Protein AF-A0A965FC87-F1 (afdb_monomer_lite)

pLDDT: mean 84.26, std 13.22, range [39.16, 96.5]

Foldseek 3Di:
DPFPWFWAQDPVVNHTAIWGFDPDDDPDDQWTWIAGPPPRDTDIDGPVRRVDPFDWDADPPPRDIDGPPDDDPVCVVVVPDPD

Radius of gyration: 13.82 Å; chains: 1; bounding box: 40×32×28 Å

Sequence (83 aa):
MSDLTWVFKCNKCAKPMLFWEKAGFDAGEEHVVVMCVKCENTGVKARIEAMTDKSVVRCNKCGAWKMESGSCYTCKKTNAQNV

Secondary structure (DSSP, 8-state):
----EEEEE-TTT-SEEEEEE-TT----TTEEEEEETTT--EEEEEGGGGS--PPEEE-TTT--EEETTS--HHHHHHTT---

Structure (mmCIF, N/CA/C/O backbone):
data_AF-A0A965FC87-F1
#
_entry.id   AF-A0A965FC87-F1
#
loop_
_atom_site.group_PDB
_atom_site.id
_atom_site.type_symbol
_atom_site.label_atom_id
_atom_site.label_alt_id
_atom_site.label_comp_id
_atom_site.label_asym_id
_atom_site.label_entity_id
_atom_site.label_seq_id
_atom_site.pdbx_PDB_ins_code
_atom_site.Cartn_x
_atom_site.Cartn_y
_atom_site.Cartn_z
_atom_site.occupancy
_atom_site.B_iso_or_equiv
_atom_site.auth_seq_id
_atom_site.auth_comp_id
_atom_site.auth_asym_id
_atom_site.auth_atom_id
_atom_site.pdbx_PDB_model_num
ATOM 1 N N . MET A 1 1 ? 14.574 10.442 -13.762 1.00 46.53 1 MET A N 1
ATOM 2 C CA . MET A 1 1 ? 13.256 9.816 -13.547 1.00 46.53 1 MET A CA 1
ATOM 3 C C . MET A 1 1 ? 12.806 10.265 -12.174 1.00 46.53 1 MET A C 1
ATOM 5 O O . MET A 1 1 ? 13.532 10.035 -11.220 1.00 46.53 1 MET A O 1
ATOM 9 N N . SER A 1 2 ? 11.739 11.054 -12.082 1.00 49.75 2 SER A N 1
ATOM 10 C CA . SER A 1 2 ? 11.160 11.416 -10.788 1.00 49.75 2 SER A CA 1
ATOM 11 C C . SER A 1 2 ? 10.324 10.229 -10.327 1.00 49.75 2 SER A C 1
ATOM 13 O O . SER A 1 2 ? 9.182 10.082 -10.760 1.00 49.75 2 SER A O 1
ATOM 15 N N . ASP A 1 3 ? 10.916 9.348 -9.527 1.00 64.75 3 ASP A N 1
ATOM 16 C CA . ASP A 1 3 ? 10.197 8.208 -8.969 1.00 64.75 3 ASP A CA 1
ATOM 17 C C . ASP A 1 3 ? 9.100 8.754 -8.047 1.00 64.75 3 ASP A C 1
ATOM 19 O O . ASP A 1 3 ? 9.382 9.305 -6.976 1.00 64.75 3 ASP A O 1
ATOM 23 N N . LEU A 1 4 ? 7.841 8.673 -8.495 1.00 70.06 4 LEU A N 1
ATOM 24 C CA . LEU A 1 4 ? 6.686 9.052 -7.686 1.00 70.06 4 LEU A CA 1
ATOM 25 C C . LEU A 1 4 ? 6.779 8.304 -6.357 1.00 70.06 4 LEU A C 1
ATOM 27 O O . LEU A 1 4 ? 6.772 7.070 -6.303 1.00 70.06 4 LEU A O 1
ATOM 31 N N . THR A 1 5 ? 6.945 9.080 -5.290 1.00 86.50 5 THR A N 1
ATOM 32 C CA . THR A 1 5 ? 7.141 8.546 -3.950 1.00 86.50 5 THR A CA 1
ATOM 33 C C . THR A 1 5 ? 5.820 8.615 -3.206 1.00 86.50 5 THR A C 1
ATOM 35 O O . THR A 1 5 ? 5.256 9.690 -3.013 1.00 86.50 5 THR A O 1
ATOM 38 N N . TRP A 1 6 ? 5.338 7.454 -2.778 1.00 92.06 6 TRP A N 1
ATOM 39 C CA . TRP A 1 6 ? 4.085 7.309 -2.050 1.00 92.06 6 TRP A CA 1
ATOM 40 C C . TRP A 1 6 ? 4.340 7.107 -0.559 1.00 92.06 6 TRP A C 1
ATOM 42 O O . TRP A 1 6 ? 5.342 6.505 -0.167 1.00 92.06 6 TRP A O 1
ATOM 52 N N . VAL A 1 7 ? 3.395 7.538 0.278 1.00 93.12 7 VAL A N 1
ATOM 53 C CA . VAL A 1 7 ? 3.373 7.207 1.707 1.00 93.12 7 VAL A CA 1
ATOM 54 C C . VAL A 1 7 ? 2.259 6.196 1.951 1.00 93.12 7 VAL A C 1
ATOM 56 O O . VAL A 1 7 ? 1.085 6.506 1.788 1.00 93.12 7 VAL A O 1
ATOM 59 N N . PHE A 1 8 ? 2.622 4.984 2.371 1.00 92.62 8 PHE A N 1
ATOM 60 C CA . PHE A 1 8 ? 1.660 3.936 2.723 1.00 92.62 8 PHE A CA 1
ATOM 61 C C . PHE A 1 8 ? 2.050 3.237 4.020 1.00 92.62 8 PHE A C 1
ATOM 63 O O . PHE A 1 8 ? 3.222 3.171 4.394 1.00 92.62 8 PHE A O 1
ATOM 70 N N . LYS A 1 9 ? 1.079 2.596 4.679 1.00 90.25 9 LYS A N 1
ATOM 71 C CA . LYS A 1 9 ? 1.387 1.624 5.733 1.00 90.25 9 LYS A CA 1
ATOM 72 C C . LYS A 1 9 ? 1.992 0.362 5.119 1.00 90.25 9 LYS A C 1
ATOM 74 O O . LYS A 1 9 ? 1.339 -0.339 4.342 1.00 90.25 9 LYS A O 1
ATOM 79 N N . CYS A 1 10 ? 3.231 0.052 5.490 1.00 91.94 10 CYS A N 1
ATOM 80 C CA . CYS A 1 10 ? 3.919 -1.149 5.033 1.00 91.94 10 CYS A CA 1
ATOM 81 C C . CYS A 1 10 ? 3.438 -2.392 5.788 1.00 91.94 10 CYS A C 1
ATOM 83 O O . CYS A 1 10 ? 3.407 -2.407 7.017 1.00 91.94 10 CYS A O 1
ATOM 85 N N . ASN A 1 11 ? 3.137 -3.465 5.055 1.00 87.50 11 ASN A N 1
ATOM 86 C CA . ASN A 1 11 ? 2.652 -4.721 5.633 1.00 87.50 11 ASN A CA 1
ATOM 87 C C . ASN A 1 11 ? 3.710 -5.430 6.493 1.00 87.50 11 ASN A C 1
ATOM 89 O O . ASN A 1 11 ? 3.348 -6.083 7.467 1.00 87.50 11 ASN A O 1
ATOM 93 N N . LYS A 1 12 ? 4.998 -5.289 6.145 1.00 90.50 12 LYS A N 1
ATOM 94 C CA . LYS A 1 12 ? 6.128 -5.888 6.874 1.00 90.50 12 LYS A CA 1
ATOM 95 C C . LYS A 1 12 ? 6.626 -4.987 8.004 1.00 90.50 12 LYS A C 1
ATOM 97 O O . LYS A 1 12 ? 6.810 -5.454 9.119 1.00 90.50 12 LYS A O 1
ATOM 102 N N . CYS A 1 13 ? 6.815 -3.688 7.746 1.00 92.06 13 CYS A N 1
ATOM 103 C CA . CYS A 1 13 ? 7.263 -2.747 8.783 1.00 92.06 13 CYS A CA 1
ATOM 104 C C . CYS A 1 13 ? 6.155 -2.358 9.771 1.00 92.06 13 CYS A C 1
ATOM 106 O O . CYS A 1 13 ? 6.465 -1.788 10.813 1.00 92.06 13 CYS A O 1
ATOM 108 N N . ALA A 1 14 ? 4.887 -2.600 9.422 1.00 89.06 14 ALA A N 1
ATOM 109 C CA . ALA A 1 14 ? 3.689 -2.233 10.180 1.00 89.06 14 ALA A CA 1
ATOM 110 C C . ALA A 1 14 ? 3.549 -0.729 10.508 1.00 89.06 14 ALA A C 1
ATOM 112 O O . ALA A 1 14 ? 2.752 -0.354 11.365 1.00 89.06 14 ALA A O 1
ATOM 113 N N . LYS A 1 15 ? 4.286 0.139 9.805 1.00 90.25 15 LYS A N 1
ATOM 114 C CA . LYS A 1 15 ? 4.336 1.598 10.000 1.00 90.25 15 LYS A CA 1
ATOM 115 C C . LYS A 1 15 ? 4.140 2.3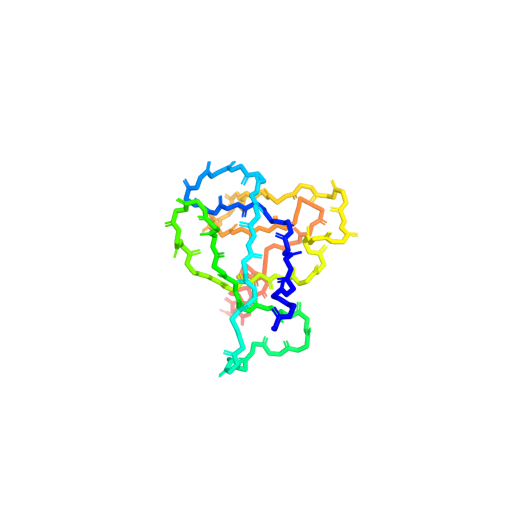31 8.664 1.00 90.25 15 LYS A C 1
ATOM 117 O O . LYS A 1 15 ? 4.353 1.701 7.620 1.00 90.25 15 LYS A O 1
ATOM 122 N N . PRO A 1 16 ? 3.745 3.618 8.672 1.00 91.50 16 PRO A N 1
ATOM 123 C CA . PRO A 1 16 ? 3.834 4.473 7.491 1.00 91.50 16 PRO A CA 1
ATOM 124 C C . PRO A 1 16 ? 5.279 4.522 6.993 1.00 91.50 16 PRO A C 1
ATOM 126 O O . PRO A 1 16 ? 6.198 4.744 7.777 1.00 91.50 16 PRO A O 1
ATOM 129 N N . MET A 1 17 ? 5.478 4.256 5.709 1.00 94.69 17 MET A N 1
ATOM 130 C CA . MET A 1 17 ? 6.785 4.226 5.062 1.00 94.69 17 MET A CA 1
ATOM 131 C C . MET A 1 17 ? 6.694 4.876 3.686 1.00 94.69 17 MET A C 1
ATOM 133 O O . MET A 1 17 ? 5.615 4.926 3.094 1.00 94.69 17 MET A O 1
ATOM 137 N N . LEU A 1 18 ? 7.847 5.303 3.172 1.00 94.88 18 LEU A N 1
ATOM 138 C CA . LEU A 1 18 ? 8.002 5.691 1.776 1.00 94.88 18 LEU A CA 1
ATOM 139 C C . LEU A 1 18 ? 8.046 4.458 0.873 1.00 94.88 18 LEU A C 1
ATOM 141 O O . LEU A 1 18 ? 8.571 3.397 1.246 1.00 94.88 18 LEU A O 1
ATOM 145 N N . PHE A 1 19 ? 7.500 4.630 -0.320 1.00 95.38 19 PHE A N 1
ATOM 146 C CA . PHE A 1 19 ? 7.393 3.613 -1.346 1.00 95.38 19 PHE A CA 1
ATOM 147 C C . PHE A 1 19 ? 7.737 4.188 -2.719 1.00 95.38 19 PHE A C 1
ATOM 149 O O . PHE A 1 19 ? 7.291 5.284 -3.049 1.00 95.38 19 PHE A O 1
ATOM 156 N N . TRP A 1 20 ? 8.457 3.413 -3.528 1.00 94.81 20 TRP A N 1
ATOM 157 C CA . TRP A 1 20 ? 8.641 3.689 -4.953 1.00 94.81 20 TRP A CA 1
ATOM 158 C C . TRP A 1 20 ? 7.546 3.007 -5.769 1.00 94.81 20 TRP A C 1
ATOM 160 O O . TRP A 1 20 ? 7.279 1.818 -5.566 1.00 94.81 20 TRP A O 1
ATOM 170 N N . GLU A 1 21 ? 6.923 3.743 -6.687 1.00 93.00 21 GLU A N 1
ATOM 171 C CA . GLU A 1 21 ? 6.032 3.169 -7.698 1.00 93.00 21 GLU A CA 1
ATOM 172 C C . GLU A 1 21 ? 6.823 2.316 -8.690 1.00 93.00 21 GLU A C 1
ATOM 174 O O . GLU A 1 21 ? 7.834 2.744 -9.242 1.00 93.00 21 GLU A O 1
ATOM 179 N N . LYS A 1 22 ? 6.367 1.081 -8.907 1.00 91.75 22 LYS A N 1
ATOM 180 C CA . LYS A 1 22 ? 6.902 0.196 -9.936 1.00 91.75 22 LYS A CA 1
ATOM 181 C C . LYS A 1 22 ? 6.043 0.326 -11.185 1.00 91.75 22 LYS A C 1
ATOM 183 O O . LYS A 1 22 ? 4.904 -0.135 -11.213 1.00 91.75 22 LYS A O 1
ATOM 188 N N . ALA A 1 23 ? 6.617 0.930 -12.219 1.00 86.38 23 ALA A N 1
ATOM 189 C CA . ALA A 1 23 ? 6.018 0.979 -13.544 1.00 86.38 23 ALA A CA 1
ATOM 190 C C . ALA A 1 23 ? 5.961 -0.419 -14.194 1.00 86.38 23 ALA A C 1
ATOM 192 O O . ALA A 1 23 ? 6.663 -1.343 -13.780 1.00 86.38 23 ALA A O 1
ATOM 193 N N . GLY A 1 24 ? 5.136 -0.560 -15.236 1.00 86.62 24 GLY A N 1
ATOM 194 C CA . GLY A 1 24 ? 5.041 -1.784 -16.043 1.00 86.62 24 GLY A CA 1
ATOM 195 C C . GLY A 1 24 ? 4.089 -2.856 -15.506 1.00 86.62 24 GLY A C 1
ATOM 196 O O . GLY A 1 24 ? 4.021 -3.938 -16.080 1.00 86.62 24 GLY A O 1
ATOM 197 N N . PHE A 1 25 ? 3.344 -2.569 -14.437 1.00 88.75 25 PHE A N 1
ATOM 198 C CA . PHE A 1 25 ? 2.306 -3.455 -13.914 1.00 88.75 25 PHE A CA 1
ATOM 199 C C . PHE A 1 25 ? 0.912 -2.902 -14.212 1.00 88.75 25 PHE A C 1
ATOM 201 O O . PHE A 1 25 ? 0.640 -1.735 -13.938 1.00 88.75 25 PHE A O 1
ATOM 208 N N . ASP A 1 26 ? 0.019 -3.760 -14.704 1.00 87.12 26 ASP A N 1
ATOM 209 C CA . ASP A 1 26 ? -1.405 -3.451 -14.823 1.00 87.12 26 ASP A CA 1
ATOM 210 C C . ASP A 1 26 ? -2.118 -3.780 -13.502 1.00 87.12 26 ASP A C 1
ATOM 212 O O . ASP A 1 26 ? -2.431 -4.934 -13.206 1.00 87.12 26 ASP A O 1
ATOM 216 N N . ALA A 1 27 ? -2.300 -2.761 -12.660 1.00 83.88 27 ALA A N 1
ATOM 217 C CA . ALA A 1 27 ? -3.026 -2.864 -11.392 1.00 83.88 27 ALA A CA 1
ATOM 218 C C . ALA A 1 27 ? -4.425 -2.213 -11.448 1.00 83.88 27 ALA A C 1
ATOM 220 O O . ALA A 1 27 ? -5.137 -2.197 -10.440 1.00 83.88 27 ALA A O 1
ATOM 221 N N . GLY A 1 28 ? -4.833 -1.690 -12.610 1.00 86.75 28 GLY A N 1
ATOM 222 C CA . GLY A 1 28 ? -5.989 -0.801 -12.747 1.00 86.75 28 GLY A CA 1
ATOM 223 C C . GLY A 1 28 ? -5.751 0.613 -12.193 1.00 86.75 28 GLY A C 1
ATOM 224 O O . GLY A 1 28 ? -4.791 0.867 -11.469 1.00 86.75 28 GLY A O 1
ATOM 225 N N . GLU A 1 29 ? -6.647 1.546 -12.524 1.00 87.38 29 GLU A N 1
ATOM 226 C CA . GLU A 1 29 ? -6.474 2.986 -12.250 1.00 87.38 29 GLU A CA 1
ATOM 227 C C . GLU A 1 29 ? -6.434 3.327 -10.750 1.00 87.38 29 GLU A C 1
ATOM 229 O O . GLU A 1 29 ? -5.631 4.146 -10.304 1.00 87.38 29 GLU A O 1
ATOM 234 N N . GLU A 1 30 ? -7.245 2.639 -9.946 1.00 89.25 30 GLU A N 1
ATOM 235 C CA . GLU A 1 30 ? -7.387 2.893 -8.505 1.00 89.25 30 GLU A CA 1
ATOM 2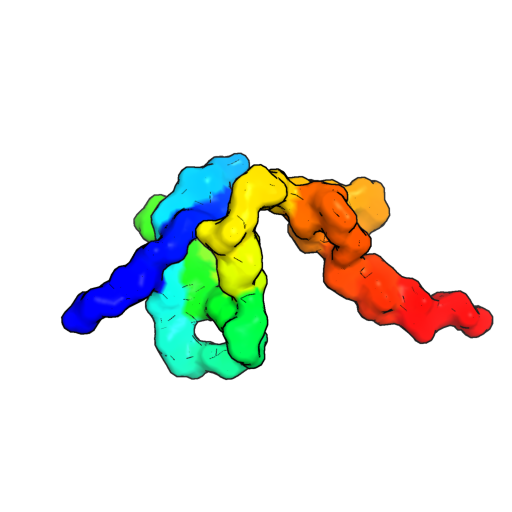36 C C . GLU A 1 30 ? -6.260 2.294 -7.651 1.00 89.25 30 GLU A C 1
ATOM 238 O O . GLU A 1 30 ? -6.188 2.533 -6.438 1.00 89.25 30 GLU A O 1
ATOM 243 N N . HIS A 1 31 ? -5.372 1.503 -8.255 1.00 90.94 31 HIS A N 1
ATOM 244 C CA . HIS A 1 31 ? -4.284 0.842 -7.550 1.00 90.94 31 HIS A CA 1
ATOM 245 C C . HIS A 1 31 ? -2.929 1.167 -8.168 1.00 90.94 31 HIS A C 1
ATOM 247 O O . HIS A 1 31 ? -2.793 1.706 -9.263 1.00 90.94 31 HIS A O 1
ATOM 253 N N . VAL A 1 32 ? -1.895 0.858 -7.400 1.00 92.50 32 VAL A N 1
ATOM 254 C CA . VAL A 1 32 ? -0.509 1.057 -7.786 1.00 92.50 32 VAL A CA 1
ATOM 255 C C . VAL A 1 32 ? 0.337 -0.075 -7.220 1.00 92.50 32 VAL A C 1
ATOM 257 O O . VAL A 1 32 ? 0.135 -0.515 -6.082 1.00 92.50 32 VAL A O 1
ATOM 260 N N . VAL A 1 33 ? 1.283 -0.574 -8.017 1.00 93.94 33 VAL A N 1
ATOM 261 C CA . VAL A 1 33 ? 2.305 -1.504 -7.530 1.00 93.94 33 VAL A CA 1
ATOM 262 C C . VAL A 1 33 ? 3.447 -0.687 -6.966 1.00 93.94 33 VAL A C 1
ATOM 264 O O . VAL A 1 33 ? 4.025 0.153 -7.648 1.00 93.94 33 VAL A O 1
ATOM 267 N N . VAL A 1 34 ? 3.776 -0.935 -5.706 1.00 94.81 34 VAL A N 1
ATOM 268 C CA . VAL A 1 34 ? 4.776 -0.153 -4.988 1.00 94.81 34 VAL A CA 1
ATOM 269 C C . VAL A 1 34 ? 5.737 -1.031 -4.206 1.00 94.81 34 VAL A C 1
ATOM 271 O O . VAL A 1 34 ? 5.380 -2.119 -3.754 1.00 94.81 34 VAL A O 1
ATOM 274 N N . MET A 1 35 ? 6.956 -0.538 -3.997 1.00 95.25 35 MET A N 1
ATOM 275 C CA . MET A 1 35 ? 7.995 -1.196 -3.209 1.00 95.25 35 MET A CA 1
ATOM 276 C C . MET A 1 35 ? 8.446 -0.323 -2.041 1.00 95.25 35 MET A C 1
ATOM 278 O O . MET A 1 35 ? 8.797 0.838 -2.225 1.00 95.25 35 MET A O 1
ATOM 282 N N . CYS A 1 36 ? 8.438 -0.883 -0.828 1.00 95.88 36 CYS A N 1
ATOM 283 C CA . CYS A 1 36 ? 8.854 -0.161 0.373 1.00 95.88 36 CYS A CA 1
ATOM 284 C C . CYS A 1 36 ? 10.349 0.165 0.316 1.00 95.88 36 CYS A C 1
ATOM 286 O O . CYS A 1 36 ? 11.160 -0.752 0.230 1.00 95.88 36 CYS A O 1
ATOM 288 N N . VAL A 1 37 ? 10.715 1.435 0.496 1.00 95.50 37 VAL A N 1
ATOM 289 C CA . VAL A 1 37 ? 12.119 1.890 0.436 1.00 95.50 37 VAL A CA 1
ATOM 290 C C . VAL A 1 37 ? 12.988 1.260 1.534 1.00 95.50 37 VAL A C 1
ATOM 292 O O . VAL A 1 37 ? 14.187 1.090 1.363 1.00 95.50 37 VAL A O 1
ATOM 295 N N . LYS A 1 38 ? 12.397 0.884 2.678 1.00 95.38 38 LYS A N 1
ATOM 296 C CA . LYS A 1 38 ? 13.148 0.332 3.821 1.00 95.38 38 LYS A CA 1
ATOM 297 C C . LYS A 1 38 ? 13.344 -1.181 3.776 1.00 95.38 38 LYS A C 1
ATOM 299 O O . LYS A 1 38 ? 14.376 -1.673 4.208 1.00 95.38 38 LYS A O 1
ATOM 304 N N . CYS A 1 39 ? 12.302 -1.927 3.415 1.00 96.50 39 CYS A N 1
ATOM 305 C CA . CYS A 1 39 ? 12.296 -3.392 3.549 1.00 96.50 39 CYS A CA 1
ATOM 306 C C . CYS A 1 39 ? 12.066 -4.127 2.231 1.00 96.50 39 CYS A C 1
ATOM 308 O O . CYS A 1 39 ? 11.871 -5.342 2.262 1.00 96.50 39 CYS A O 1
ATOM 310 N N . GLU A 1 40 ? 12.000 -3.378 1.127 1.00 95.31 40 GLU A N 1
ATOM 311 C CA . GLU A 1 40 ? 11.879 -3.857 -0.256 1.00 95.31 40 GLU A CA 1
ATOM 312 C C . GLU A 1 40 ? 10.634 -4.709 -0.535 1.00 95.31 40 GLU A C 1
ATOM 314 O O . GLU A 1 40 ? 10.451 -5.265 -1.619 1.00 95.31 40 GLU A O 1
ATOM 319 N N . ASN A 1 41 ? 9.706 -4.768 0.423 1.00 94.56 41 ASN A N 1
ATOM 320 C CA . ASN A 1 41 ? 8.459 -5.484 0.254 1.00 94.56 41 ASN A CA 1
ATOM 321 C C . ASN A 1 41 ? 7.624 -4.805 -0.837 1.00 94.56 41 ASN A C 1
ATOM 323 O O . ASN A 1 41 ? 7.177 -3.667 -0.663 1.00 94.56 41 ASN A O 1
ATOM 327 N N . THR A 1 42 ? 7.414 -5.523 -1.940 1.00 93.75 42 THR A N 1
ATOM 328 C CA . THR A 1 42 ? 6.574 -5.091 -3.060 1.00 93.75 42 THR A CA 1
ATOM 329 C C . THR A 1 42 ? 5.132 -5.540 -2.828 1.00 93.75 42 THR A C 1
ATOM 331 O O . THR A 1 42 ? 4.888 -6.623 -2.297 1.00 93.75 42 THR A O 1
ATOM 334 N N . GLY A 1 43 ? 4.164 -4.711 -3.198 1.00 91.50 43 GLY A N 1
ATOM 335 C CA . GLY A 1 43 ? 2.755 -5.076 -3.136 1.00 91.50 43 GLY A CA 1
ATOM 336 C C . GLY A 1 43 ? 1.861 -4.093 -3.873 1.00 91.50 43 GLY A C 1
ATOM 337 O O . GLY A 1 43 ? 2.296 -3.016 -4.272 1.00 91.50 43 GLY A O 1
ATOM 338 N N . VAL A 1 44 ? 0.599 -4.481 -4.032 1.00 91.12 44 VAL A N 1
ATOM 339 C CA . VAL A 1 44 ? -0.450 -3.621 -4.583 1.00 91.12 44 VAL A CA 1
ATOM 340 C C . VAL A 1 44 ? -1.043 -2.780 -3.455 1.00 91.12 44 VAL A C 1
ATOM 342 O O . VAL A 1 44 ? -1.339 -3.303 -2.375 1.00 91.12 44 VAL A O 1
ATOM 345 N N . LYS A 1 45 ? -1.210 -1.483 -3.705 1.00 91.00 45 LYS A N 1
ATOM 346 C CA . LYS A 1 45 ? -1.832 -0.518 -2.796 1.00 91.00 45 LYS A CA 1
ATOM 347 C C . LYS A 1 45 ? -2.930 0.246 -3.514 1.00 91.00 45 LYS A C 1
ATOM 349 O O . LYS A 1 45 ? -2.791 0.535 -4.698 1.00 91.00 45 LYS A O 1
ATOM 354 N N . ALA A 1 46 ? -4.011 0.572 -2.810 1.00 89.56 46 ALA A N 1
ATOM 355 C CA . ALA A 1 46 ? -5.017 1.473 -3.360 1.00 89.56 46 ALA A CA 1
ATOM 356 C C . ALA A 1 46 ? -4.502 2.915 -3.266 1.00 89.56 46 ALA A C 1
ATOM 358 O O . ALA A 1 46 ? -4.041 3.325 -2.200 1.00 89.56 46 ALA A O 1
ATOM 359 N N . ARG A 1 47 ? -4.599 3.703 -4.344 1.00 90.88 47 ARG A N 1
ATOM 360 C CA . ARG A 1 47 ? -4.101 5.095 -4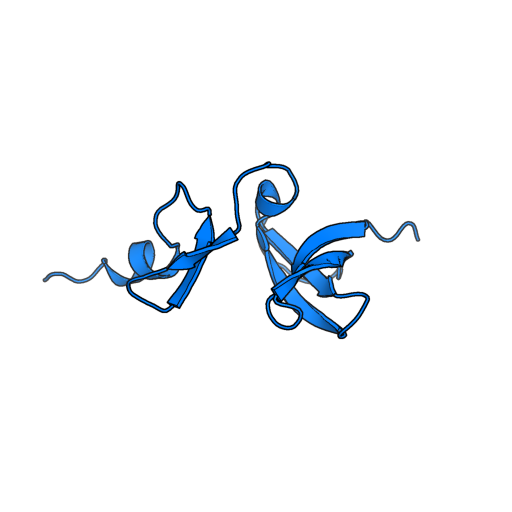.369 1.00 90.88 47 ARG A CA 1
ATOM 361 C C . ARG A 1 47 ? -4.744 5.943 -3.271 1.00 90.88 47 ARG A C 1
ATOM 363 O O . ARG A 1 47 ? -4.069 6.749 -2.636 1.00 90.88 47 ARG A O 1
ATOM 370 N N . ILE A 1 48 ? -6.022 5.690 -2.976 1.00 88.31 48 ILE A N 1
ATOM 371 C CA . ILE A 1 48 ? -6.761 6.371 -1.907 1.00 88.31 48 ILE A CA 1
ATOM 372 C C . ILE A 1 48 ? -6.118 6.207 -0.522 1.00 88.31 48 ILE A C 1
ATOM 374 O O . ILE A 1 48 ? -6.255 7.117 0.285 1.00 88.31 48 ILE A O 1
ATOM 378 N N . GLU A 1 49 ? -5.381 5.116 -0.244 1.00 88.56 49 GLU A N 1
ATOM 379 C CA . GLU A 1 49 ? -4.675 4.924 1.039 1.00 88.56 49 GLU A CA 1
ATOM 380 C C . GLU A 1 49 ? -3.642 6.032 1.307 1.00 88.56 49 GLU A C 1
ATOM 382 O O . GLU A 1 49 ? -3.375 6.326 2.467 1.00 88.56 49 GLU A O 1
ATOM 387 N N . ALA A 1 50 ? -3.062 6.637 0.265 1.00 88.06 50 ALA A N 1
ATOM 388 C CA . ALA A 1 50 ? -2.080 7.718 0.396 1.00 88.06 50 ALA A CA 1
ATOM 389 C C . ALA A 1 50 ? -2.716 9.116 0.420 1.00 88.06 50 ALA A C 1
ATOM 391 O O . ALA A 1 50 ? -2.038 10.089 0.732 1.00 88.06 50 ALA A O 1
ATOM 392 N N . MET A 1 51 ? -4.000 9.225 0.070 1.00 85.19 51 MET A N 1
ATOM 393 C CA . MET A 1 51 ? -4.722 10.497 -0.070 1.00 85.19 51 MET A CA 1
ATOM 394 C C . MET A 1 51 ? -5.728 10.733 1.064 1.00 85.19 51 MET A C 1
ATOM 396 O O . MET 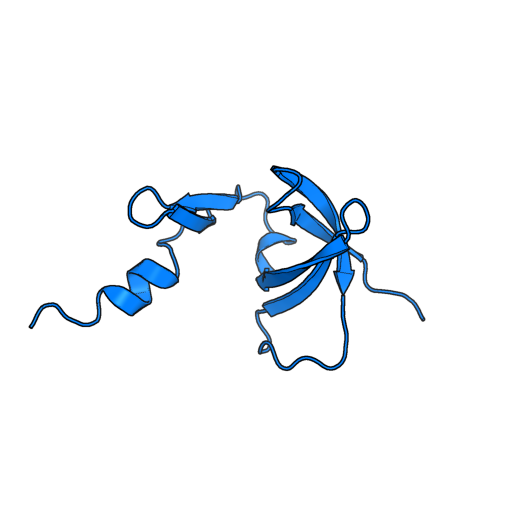A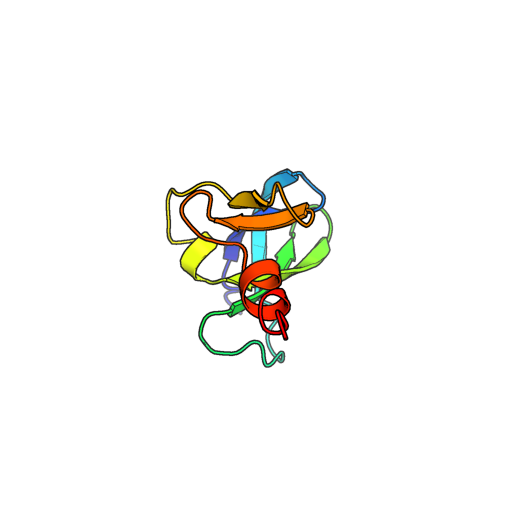 1 51 ? -6.545 11.647 0.993 1.00 85.19 51 MET A O 1
ATOM 400 N N . THR A 1 52 ? -5.729 9.883 2.091 1.00 81.62 52 THR A N 1
ATOM 401 C CA . THR A 1 52 ? -6.715 9.916 3.172 1.00 81.62 52 THR A CA 1
ATOM 402 C C . THR A 1 52 ? -6.054 9.772 4.535 1.00 81.62 52 THR A C 1
ATOM 404 O O . THR A 1 52 ? -5.137 8.975 4.705 1.00 81.62 52 THR A O 1
ATOM 407 N N . ASP A 1 53 ? -6.599 10.465 5.535 1.00 79.25 53 ASP A N 1
ATOM 408 C CA . ASP A 1 53 ? -6.170 10.335 6.936 1.00 79.25 53 ASP A CA 1
ATOM 409 C C . ASP A 1 53 ? -6.725 9.076 7.624 1.00 79.25 53 ASP A C 1
ATOM 411 O O . ASP A 1 53 ? -6.471 8.813 8.800 1.00 79.25 53 ASP A O 1
ATOM 415 N N . LYS A 1 54 ? -7.528 8.279 6.910 1.00 81.50 54 LYS A N 1
ATOM 416 C CA . LYS A 1 54 ? -8.144 7.069 7.457 1.00 81.50 54 LYS A CA 1
ATOM 417 C C . LYS A 1 54 ? -7.103 5.966 7.657 1.00 81.50 54 LYS A C 1
ATOM 419 O O . LYS A 1 54 ? -6.355 5.616 6.747 1.00 81.50 54 LYS A O 1
ATOM 424 N N . SER A 1 55 ? -7.148 5.318 8.818 1.00 84.00 55 SER A N 1
ATOM 425 C CA . SER A 1 55 ? -6.240 4.223 9.159 1.00 84.00 55 SER A CA 1
ATOM 426 C C . SER A 1 55 ? -6.434 2.984 8.274 1.00 84.00 55 SER A C 1
ATOM 428 O O . SER A 1 55 ? -7.559 2.538 8.018 1.00 84.00 55 SER A O 1
ATOM 430 N N . VAL A 1 56 ? -5.320 2.352 7.887 1.00 86.06 56 VAL A N 1
ATOM 431 C CA . VAL A 1 56 ? -5.301 1.000 7.303 1.00 86.06 56 VAL A CA 1
ATOM 432 C C . VAL A 1 56 ? -5.176 -0.036 8.424 1.00 86.06 56 VAL A C 1
ATOM 434 O O . VAL A 1 56 ? -4.173 -0.094 9.154 1.00 86.06 56 VAL A O 1
ATOM 437 N N . VAL A 1 57 ? -6.202 -0.874 8.559 1.00 87.50 57 VAL A N 1
ATOM 438 C CA . VAL A 1 57 ? -6.375 -1.850 9.645 1.00 87.50 57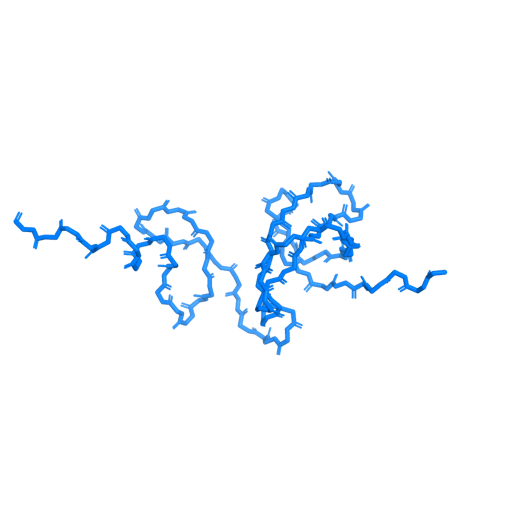 VAL A CA 1
ATOM 439 C C . VAL A 1 57 ? -6.580 -3.263 9.098 1.00 87.50 57 VAL A C 1
ATOM 441 O O . VAL A 1 57 ? -6.883 -3.460 7.920 1.00 87.50 57 VAL A O 1
ATOM 444 N N . ARG A 1 58 ? -6.404 -4.272 9.952 1.00 87.00 58 ARG A N 1
ATOM 445 C CA . ARG A 1 58 ? -6.717 -5.666 9.618 1.00 87.00 58 ARG A CA 1
ATOM 446 C C . ARG A 1 58 ? -8.228 -5.886 9.715 1.00 87.00 58 ARG A C 1
ATOM 448 O O . ARG A 1 58 ? -8.889 -5.364 10.605 1.00 87.00 58 ARG A O 1
ATOM 455 N N . CYS A 1 59 ? -8.791 -6.647 8.786 1.00 89.12 59 CYS A N 1
ATOM 456 C CA . CYS A 1 59 ? -10.178 -7.078 8.852 1.00 89.12 59 CYS A CA 1
ATOM 457 C C . CYS A 1 59 ? -10.346 -8.127 9.956 1.00 89.12 59 CYS A C 1
ATOM 459 O O . CYS A 1 59 ? -9.688 -9.162 9.913 1.00 89.12 59 CYS A O 1
ATOM 461 N N . ASN A 1 60 ? -11.290 -7.913 10.872 1.00 88.62 60 ASN A N 1
ATOM 462 C CA . ASN A 1 60 ? -11.564 -8.851 11.968 1.00 88.62 60 ASN A CA 1
ATOM 463 C C . ASN A 1 60 ? -12.132 -10.206 11.505 1.00 88.62 60 ASN A C 1
ATOM 465 O O . ASN A 1 60 ? -12.146 -11.145 12.287 1.00 88.62 60 ASN A O 1
ATOM 469 N N . LYS A 1 61 ? -12.617 -10.315 10.257 1.00 87.94 61 LYS A N 1
ATOM 470 C CA . LYS A 1 61 ? -13.172 -11.567 9.712 1.00 87.94 61 LYS A CA 1
ATOM 471 C C . LYS A 1 61 ? -12.122 -12.431 9.016 1.00 87.94 61 LYS A C 1
ATOM 473 O O . LYS A 1 61 ? -12.044 -13.619 9.281 1.00 87.94 61 LYS A O 1
ATOM 478 N N . CYS A 1 62 ? -11.342 -11.847 8.106 1.00 87.75 62 CYS A N 1
ATOM 479 C CA . CYS A 1 62 ? -10.424 -12.601 7.241 1.00 87.75 62 CYS A CA 1
ATOM 480 C C . CYS A 1 62 ? -8.948 -12.205 7.387 1.00 87.75 62 CYS A C 1
ATOM 482 O O . CYS A 1 62 ? -8.099 -12.731 6.676 1.00 87.75 62 CYS A O 1
ATOM 484 N N . GLY A 1 63 ? -8.621 -11.227 8.236 1.00 84.31 63 GLY A N 1
ATOM 485 C CA . GLY A 1 63 ? -7.250 -10.749 8.421 1.00 84.31 63 GLY A CA 1
ATOM 486 C C . GLY A 1 63 ? -6.670 -9.953 7.245 1.00 84.31 63 GLY A C 1
ATOM 487 O O . GLY A 1 63 ? -5.552 -9.449 7.351 1.00 84.31 63 GLY A O 1
ATOM 488 N N . ALA A 1 64 ? -7.383 -9.776 6.131 1.00 84.38 64 ALA A N 1
ATOM 489 C CA . ALA A 1 64 ? -6.913 -8.933 5.032 1.00 84.38 64 ALA A CA 1
ATOM 490 C C . ALA A 1 64 ? -6.898 -7.446 5.428 1.00 84.38 64 ALA A C 1
ATOM 492 O O . ALA A 1 64 ? -7.640 -7.012 6.312 1.00 84.38 64 ALA A O 1
ATOM 493 N N . TRP A 1 65 ? -6.037 -6.654 4.793 1.00 82.81 65 TRP A N 1
ATOM 494 C CA . TRP A 1 65 ? -5.976 -5.214 5.042 1.00 82.81 65 TRP A CA 1
ATOM 495 C C . TRP A 1 65 ? -7.206 -4.505 4.465 1.00 82.81 65 TRP A C 1
ATOM 497 O O . TRP A 1 65 ? -7.736 -4.891 3.422 1.00 82.81 65 TRP A O 1
ATOM 507 N N . LYS A 1 66 ? -7.685 -3.482 5.171 1.00 86.56 66 LYS A N 1
ATOM 508 C CA . LYS A 1 66 ? -8.803 -2.633 4.757 1.00 86.56 66 LYS A CA 1
ATOM 509 C C . LYS A 1 66 ? -8.639 -1.216 5.307 1.00 86.56 66 LYS A C 1
ATOM 511 O O . LYS A 1 66 ? -7.964 -1.013 6.314 1.00 86.56 66 LYS A O 1
ATOM 516 N N . MET A 1 67 ? -9.353 -0.265 4.717 1.00 87.38 67 MET A N 1
ATOM 517 C CA . MET A 1 67 ? -9.610 1.020 5.368 1.00 87.38 67 MET A CA 1
ATOM 518 C C . MET A 1 67 ? -10.524 0.811 6.581 1.00 87.38 67 MET A C 1
ATOM 520 O O . MET A 1 67 ? -11.482 0.034 6.512 1.00 87.38 67 MET A O 1
ATOM 524 N N . GLU A 1 68 ? -10.259 1.512 7.682 1.00 84.25 68 GLU A N 1
ATOM 525 C CA . GLU A 1 68 ? -11.012 1.395 8.939 1.00 84.25 68 GLU A CA 1
ATOM 526 C C . GLU A 1 68 ? -12.529 1.538 8.739 1.00 84.25 68 GLU A C 1
ATOM 528 O O . GLU A 1 68 ? -13.296 0.663 9.150 1.00 84.25 68 GLU A O 1
ATOM 533 N N . SER A 1 69 ? -12.942 2.550 7.971 1.00 76.12 69 SER A N 1
ATOM 534 C CA . SER A 1 69 ? -14.349 2.859 7.666 1.00 76.12 69 SER A CA 1
ATOM 535 C C . SER A 1 69 ? -14.986 2.019 6.545 1.00 76.12 69 SER A C 1
ATOM 537 O O . SER A 1 69 ? -16.164 2.197 6.256 1.00 76.12 69 SER A O 1
ATOM 539 N N . GLY A 1 70 ? -14.256 1.100 5.898 1.00 75.12 70 GLY A N 1
ATOM 540 C CA . GLY A 1 70 ? -14.767 0.306 4.770 1.00 75.12 70 GLY A CA 1
ATOM 541 C C . GLY A 1 70 ? -14.959 -1.175 5.099 1.00 75.12 70 GLY A C 1
ATOM 542 O O . GLY A 1 70 ? -14.307 -1.711 5.993 1.00 75.12 70 GLY A O 1
ATOM 543 N N . SER A 1 71 ? -15.813 -1.894 4.364 1.00 81.56 71 SER A N 1
ATOM 544 C CA . SER A 1 71 ? -15.767 -3.367 4.376 1.00 81.56 71 SER A CA 1
ATOM 545 C C . SER A 1 71 ? -14.536 -3.847 3.600 1.00 81.56 71 SER A C 1
ATOM 547 O O . SER A 1 71 ? -14.197 -3.278 2.562 1.00 81.56 71 SER A O 1
ATOM 549 N N . CYS A 1 72 ? -13.871 -4.894 4.093 1.00 87.19 72 CYS A N 1
ATOM 550 C CA . CYS A 1 72 ? -12.700 -5.456 3.423 1.00 87.19 72 CYS A CA 1
ATOM 551 C C . CYS A 1 72 ? -13.062 -5.978 2.028 1.00 87.19 72 CYS A C 1
ATOM 553 O O . CYS A 1 72 ? -14.060 -6.685 1.880 1.00 87.19 72 CYS A O 1
ATOM 555 N N . TYR A 1 73 ? -12.230 -5.655 1.035 1.00 80.81 73 TYR A N 1
ATOM 556 C CA . TYR A 1 73 ? -12.426 -6.063 -0.354 1.00 80.81 73 TYR A CA 1
ATOM 557 C C . TYR A 1 73 ? -12.600 -7.579 -0.493 1.00 80.81 73 TYR A C 1
ATOM 559 O O . TYR A 1 73 ? -13.558 -8.025 -1.118 1.00 80.81 73 TYR A O 1
ATOM 567 N N . THR A 1 74 ? -11.739 -8.364 0.165 1.00 83.31 74 THR A N 1
ATOM 568 C CA . THR A 1 74 ? -11.828 -9.829 0.167 1.00 83.31 74 THR A CA 1
ATOM 569 C C . THR A 1 74 ? -13.195 -10.276 0.662 1.00 83.31 74 THR A C 1
ATOM 571 O O . THR A 1 74 ? -13.926 -10.883 -0.102 1.00 83.31 74 THR A O 1
ATOM 574 N N . CYS A 1 75 ? -13.617 -9.878 1.868 1.00 85.06 75 CYS A N 1
ATOM 575 C CA . CYS A 1 75 ? -14.933 -10.263 2.388 1.00 85.06 75 CYS A CA 1
ATOM 576 C C . CYS A 1 75 ? -16.097 -9.818 1.494 1.00 85.06 75 CYS A C 1
ATOM 578 O O . CYS A 1 75 ? -17.083 -10.540 1.405 1.00 85.06 75 CYS A O 1
ATOM 580 N N . LYS A 1 76 ? -16.005 -8.657 0.827 1.00 84.50 76 LYS A N 1
ATOM 581 C CA . LYS A 1 76 ? -17.032 -8.227 -0.137 1.00 84.50 76 LYS A CA 1
ATOM 582 C C . LYS A 1 76 ? -17.134 -9.179 -1.329 1.00 84.50 76 LYS A C 1
ATOM 584 O O . LYS A 1 76 ? -18.232 -9.410 -1.813 1.00 84.50 76 LYS A O 1
ATOM 589 N N . LYS A 1 77 ? -16.006 -9.715 -1.800 1.00 79.12 77 LYS A N 1
ATOM 590 C CA . LYS A 1 77 ? -15.949 -10.651 -2.930 1.00 79.12 77 LYS A CA 1
ATOM 591 C C . LYS A 1 77 ? -16.250 -12.095 -2.524 1.00 79.12 77 LYS A C 1
ATOM 593 O O . LYS A 1 77 ? -16.850 -12.816 -3.307 1.00 79.12 77 LYS A O 1
ATOM 598 N N . THR A 1 78 ? -15.875 -12.513 -1.315 1.00 69.62 78 THR A N 1
ATOM 599 C CA . THR A 1 78 ? -16.121 -13.879 -0.822 1.00 69.62 78 THR A CA 1
ATOM 600 C C . THR A 1 78 ? -17.540 -14.068 -0.273 1.00 69.62 78 THR A C 1
ATOM 602 O O . THR A 1 78 ? -18.023 -15.189 -0.256 1.00 69.62 78 THR A O 1
ATOM 605 N N . ASN A 1 79 ? -18.263 -12.993 0.076 1.00 54.38 79 ASN A N 1
ATOM 606 C CA . ASN A 1 79 ? -19.704 -13.043 0.391 1.00 54.38 79 ASN A CA 1
ATOM 607 C C . ASN A 1 79 ? -20.609 -13.173 -0.856 1.00 54.38 79 ASN A C 1
ATOM 609 O O . ASN A 1 79 ? -21.801 -12.886 -0.786 1.00 54.38 79 ASN A O 1
ATOM 613 N N . ALA A 1 80 ? -20.062 -13.608 -1.993 1.00 47.03 80 ALA A N 1
ATOM 614 C CA . ALA A 1 80 ? -20.814 -13.901 -3.209 1.00 47.03 80 ALA A CA 1
ATOM 615 C C . ALA A 1 80 ? -21.325 -15.354 -3.285 1.00 47.03 80 ALA A C 1
ATOM 617 O O . ALA A 1 80 ? -21.739 -15.763 -4.363 1.00 47.03 80 ALA A O 1
ATOM 618 N N . GLN A 1 81 ? -21.310 -16.129 -2.192 1.00 42.62 81 GLN A N 1
ATOM 619 C CA . GLN A 1 81 ? -22.010 -17.420 -2.113 1.00 42.62 81 GLN A CA 1
ATOM 620 C C . GLN A 1 81 ? -22.558 -17.664 -0.698 1.00 42.62 81 GLN A C 1
ATOM 622 O O . GLN A 1 81 ? -22.001 -18.429 0.078 1.00 42.62 81 GLN A O 1
ATOM 627 N N . ASN A 1 82 ? -23.660 -16.991 -0.366 1.00 39.16 82 ASN A N 1
ATOM 628 C CA . ASN A 1 82 ? -24.721 -17.653 0.389 1.00 39.16 82 ASN A CA 1
ATOM 629 C C . ASN A 1 82 ? -25.745 -18.102 -0.662 1.00 39.16 82 ASN A C 1
ATOM 631 O O . ASN A 1 82 ? -26.591 -17.302 -1.063 1.00 39.16 82 ASN A O 1
ATOM 635 N N . VAL A 1 83 ? -25.590 -19.330 -1.155 1.00 40.19 83 VAL A N 1
ATOM 636 C CA . VAL A 1 83 ? -26.653 -20.105 -1.811 1.00 40.19 83 VAL A CA 1
ATOM 637 C C . VAL A 1 83 ? -26.888 -21.320 -0.933 1.00 40.19 83 VAL A C 1
ATOM 639 O O . VAL A 1 83 ? -25.867 -21.928 -0.540 1.00 40.19 83 VAL A O 1
#